Protein AF-A0A1Y3BIA8-F1 (afdb_monomer)

InterPro domains:
  IPR040661 Leucine zipper with capping helix domain [PF18517] (32-83)

Structure (mmCIF, N/CA/C/O backbone):
data_AF-A0A1Y3BIA8-F1
#
_entry.id   AF-A0A1Y3BIA8-F1
#
loop_
_atom_site.group_PDB
_atom_site.id
_atom_site.type_symbol
_atom_site.label_atom_id
_atom_site.label_alt_id
_atom_site.label_comp_id
_atom_site.label_asym_id
_atom_site.label_entity_id
_atom_site.label_seq_id
_atom_site.pdbx_PDB_ins_code
_atom_site.Cartn_x
_atom_site.Cartn_y
_atom_site.Cartn_z
_atom_site.occupancy
_atom_site.B_iso_or_equiv
_atom_site.auth_seq_id
_atom_site.auth_comp_id
_atom_site.auth_asym_id
_atom_site.auth_atom_id
_atom_site.pdbx_PDB_model_num
ATOM 1 N N . MET A 1 1 ? -41.561 -5.218 43.939 1.00 67.31 1 MET A N 1
ATOM 2 C CA . MET A 1 1 ? -41.796 -4.509 42.665 1.00 67.31 1 MET A CA 1
ATOM 3 C C . MET A 1 1 ? -40.564 -3.700 42.280 1.00 67.31 1 MET A C 1
ATOM 5 O O . MET A 1 1 ? -39.932 -4.048 41.299 1.00 67.31 1 MET A O 1
ATOM 9 N N . GLU A 1 2 ? -40.120 -2.767 43.121 1.00 83.06 2 GLU A N 1
ATOM 10 C CA . GLU A 1 2 ? -38.947 -1.901 42.881 1.00 83.06 2 GLU A CA 1
ATOM 11 C C . GLU A 1 2 ? -37.636 -2.644 42.536 1.00 83.06 2 GLU A C 1
ATOM 13 O O . GLU A 1 2 ? -36.917 -2.270 41.616 1.00 83.06 2 GLU A O 1
ATOM 18 N N . ILE A 1 3 ? -37.345 -3.766 43.207 1.00 83.50 3 ILE A N 1
ATOM 19 C CA . ILE A 1 3 ? -36.146 -4.578 42.923 1.00 83.50 3 ILE A CA 1
ATOM 20 C C . ILE A 1 3 ? -36.200 -5.214 41.520 1.00 83.50 3 ILE A C 1
ATOM 22 O O . ILE A 1 3 ? -35.171 -5.316 40.860 1.00 83.50 3 ILE A O 1
ATOM 26 N N . GLN A 1 4 ? -37.385 -5.618 41.047 1.00 85.94 4 GLN A N 1
ATOM 27 C CA . GLN A 1 4 ? -37.553 -6.206 39.710 1.00 85.94 4 GLN A CA 1
ATOM 28 C C . GLN A 1 4 ? -37.432 -5.143 38.611 1.00 85.94 4 GLN A C 1
ATOM 30 O O . GLN A 1 4 ? -36.819 -5.406 37.581 1.00 85.94 4 GLN A O 1
ATOM 35 N N . GLU A 1 5 ? -37.954 -3.936 38.845 1.00 89.81 5 GLU A N 1
ATOM 36 C CA . GLU A 1 5 ? -37.787 -2.804 37.924 1.00 89.81 5 GLU A CA 1
ATOM 37 C C . GLU A 1 5 ? -36.325 -2.362 37.821 1.00 89.81 5 GLU A C 1
ATOM 39 O O . GLU A 1 5 ? -35.830 -2.110 36.723 1.00 89.81 5 GLU A O 1
ATOM 44 N N . ASN A 1 6 ? -35.608 -2.324 38.947 1.00 89.00 6 ASN A N 1
ATOM 45 C CA . ASN A 1 6 ? -34.179 -2.015 38.957 1.00 89.00 6 ASN A CA 1
ATOM 46 C C . ASN A 1 6 ? -33.357 -3.084 38.227 1.00 89.00 6 ASN A C 1
ATOM 48 O O . ASN A 1 6 ? -32.438 -2.740 37.488 1.00 89.00 6 ASN A O 1
ATOM 52 N N . LEU A 1 7 ? -33.714 -4.365 38.375 1.00 90.81 7 LEU A N 1
ATOM 53 C CA . LEU A 1 7 ? -33.106 -5.465 37.619 1.00 90.81 7 LEU A CA 1
ATOM 54 C C . LEU A 1 7 ? -33.314 -5.302 36.109 1.00 90.81 7 LEU A C 1
ATOM 56 O O . LEU A 1 7 ? -32.344 -5.368 35.359 1.00 90.81 7 LEU A O 1
ATOM 60 N N . MET A 1 8 ? -34.545 -5.014 35.674 1.00 91.88 8 MET A N 1
ATOM 61 C CA . MET A 1 8 ? -34.848 -4.774 34.259 1.00 91.88 8 MET A CA 1
ATOM 62 C C . MET A 1 8 ? -34.090 -3.569 33.691 1.00 91.88 8 MET A C 1
ATOM 64 O O . MET A 1 8 ? -33.572 -3.649 32.578 1.00 91.88 8 MET A O 1
ATOM 68 N N . LYS A 1 9 ? -33.989 -2.468 34.447 1.00 92.94 9 LYS A N 1
ATOM 69 C CA . LYS A 1 9 ? -33.199 -1.298 34.035 1.00 92.94 9 LYS A CA 1
ATOM 70 C C . LYS A 1 9 ? -31.722 -1.637 33.872 1.00 92.94 9 LYS A C 1
ATOM 72 O O . LYS A 1 9 ? -31.153 -1.319 32.833 1.00 92.94 9 LYS A O 1
ATOM 77 N N . LEU A 1 10 ? -31.121 -2.311 34.855 1.00 92.31 10 LEU A N 1
ATOM 78 C CA . LEU A 1 10 ? -29.712 -2.707 34.783 1.00 92.31 10 LEU A CA 1
ATOM 79 C C . LEU A 1 10 ? -29.445 -3.672 33.621 1.00 92.31 10 LEU A C 1
ATOM 81 O O . LEU A 1 10 ? -28.403 -3.577 32.976 1.00 92.31 10 LEU A O 1
ATOM 85 N N . GLU A 1 11 ? -30.364 -4.597 33.337 1.00 93.06 11 GLU A N 1
ATOM 86 C CA . GLU A 1 11 ? -30.237 -5.493 32.185 1.00 93.06 11 GLU A CA 1
ATOM 87 C C . GLU A 1 11 ? -30.309 -4.734 30.859 1.00 93.06 11 GLU A C 1
ATOM 89 O O . GLU A 1 11 ? -29.467 -4.966 29.991 1.00 93.06 11 GLU A O 1
ATOM 94 N N . GLN A 1 12 ? -31.248 -3.793 30.715 1.00 93.38 12 GLN A N 1
ATOM 95 C CA . GLN A 1 12 ? -31.335 -2.941 29.526 1.00 93.38 12 GLN A CA 1
ATOM 96 C C . GLN A 1 12 ? -30.076 -2.093 29.337 1.00 93.38 12 GLN A C 1
ATOM 98 O O . GLN A 1 12 ? -29.535 -2.038 28.234 1.00 93.38 12 GLN A O 1
ATOM 103 N N . GLU A 1 13 ? -29.581 -1.478 30.406 1.00 92.75 13 GLU A N 1
ATOM 104 C CA . GLU A 1 13 ? -28.396 -0.621 30.380 1.00 92.75 13 GLU A CA 1
ATOM 105 C C . GLU A 1 13 ? -27.133 -1.431 30.044 1.00 92.75 13 GLU A C 1
ATOM 107 O O . GLU A 1 13 ? -26.351 -1.050 29.172 1.00 92.75 13 GLU A O 1
ATOM 112 N N . LYS A 1 14 ? -26.987 -2.631 30.621 1.00 92.25 14 LYS A N 1
ATOM 113 C CA . LYS A 1 14 ? -25.933 -3.586 30.246 1.00 92.25 14 LYS A CA 1
ATOM 114 C C . LYS A 1 14 ? -26.000 -3.944 28.761 1.00 92.25 14 LYS A C 1
ATOM 116 O O . LYS A 1 14 ? -24.962 -4.044 28.107 1.00 92.25 14 LYS A O 1
ATOM 121 N N . GLN A 1 15 ? -27.198 -4.169 28.229 1.00 92.88 15 GLN A N 1
ATOM 122 C CA . GLN A 1 15 ? -27.388 -4.557 26.834 1.00 92.88 15 GLN A CA 1
ATOM 123 C C . GLN A 1 15 ? -27.076 -3.397 25.875 1.00 92.88 15 GLN A C 1
ATOM 125 O O . GLN A 1 15 ? -26.448 -3.611 24.839 1.00 92.88 15 GLN A O 1
ATOM 130 N N . GLN A 1 16 ? -27.433 -2.165 26.248 1.00 91.62 16 GLN A N 1
ATOM 131 C CA . GLN A 1 16 ? -27.068 -0.948 25.519 1.00 91.62 16 GLN A CA 1
ATOM 132 C C . GLN A 1 16 ? -25.551 -0.735 25.495 1.00 91.62 16 GLN A C 1
ATOM 134 O O . GLN A 1 16 ? -24.974 -0.626 24.413 1.00 91.62 16 GLN A O 1
ATOM 139 N N . LEU A 1 17 ? -24.893 -0.784 26.657 1.00 88.44 17 LEU A N 1
ATOM 140 C CA . LEU A 1 17 ? -23.437 -0.644 26.769 1.00 88.44 17 LEU A CA 1
ATOM 141 C C . LEU A 1 17 ? -22.688 -1.738 25.999 1.00 88.44 17 LEU A C 1
ATOM 143 O O . LEU A 1 17 ? -21.657 -1.477 25.383 1.00 88.44 17 LEU A O 1
ATOM 147 N N . HIS A 1 18 ? -23.211 -2.967 25.986 1.00 88.19 18 HIS A N 1
ATOM 148 C CA . HIS A 1 18 ? -22.631 -4.054 25.201 1.00 88.19 18 HIS A CA 1
ATOM 149 C C . HIS A 1 18 ? -22.710 -3.789 23.691 1.00 88.19 18 HIS A C 1
ATOM 151 O O . HIS A 1 18 ? -21.734 -4.011 22.974 1.00 88.19 18 HIS A O 1
ATOM 157 N N . ASN A 1 19 ? -23.843 -3.273 23.208 1.00 85.62 19 ASN A N 1
ATOM 158 C CA . ASN A 1 19 ? -24.010 -2.911 21.801 1.00 85.62 19 ASN A CA 1
ATOM 159 C C . ASN A 1 19 ? -23.093 -1.747 21.395 1.00 85.62 19 ASN A C 1
ATOM 161 O O . ASN A 1 19 ? -22.525 -1.767 20.302 1.00 85.62 19 ASN A 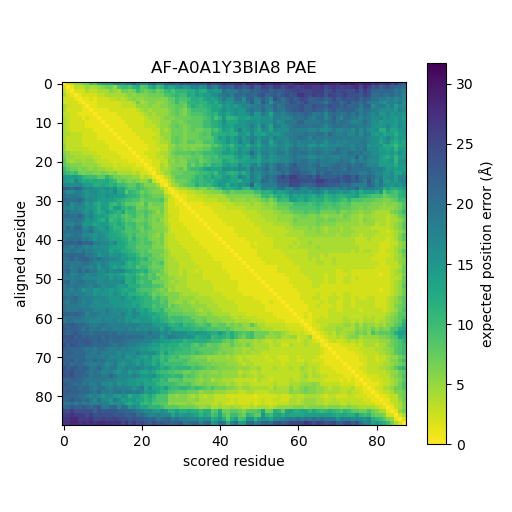O 1
ATOM 165 N N . GLU A 1 20 ? -22.901 -0.762 22.275 1.00 83.44 20 GLU A N 1
ATOM 166 C CA . GLU A 1 20 ? -21.936 0.320 22.057 1.00 83.44 20 GLU A CA 1
ATOM 167 C C . GLU A 1 20 ? -20.500 -0.210 22.010 1.00 83.44 20 GLU A C 1
ATOM 169 O O . GLU A 1 20 ? -19.768 0.099 21.072 1.00 83.44 20 GLU A O 1
ATOM 174 N N . LEU A 1 21 ? -20.110 -1.090 22.935 1.00 81.38 21 LEU A N 1
ATOM 175 C CA . LEU A 1 21 ? -18.798 -1.745 22.914 1.00 81.38 21 LEU A CA 1
ATOM 176 C C . LEU A 1 21 ? -18.534 -2.495 21.604 1.00 81.38 21 LEU A C 1
ATOM 178 O O . LEU A 1 21 ? -17.448 -2.385 21.040 1.00 81.38 21 LEU A O 1
ATOM 182 N N . ILE A 1 22 ? -19.526 -3.228 21.087 1.00 81.12 22 ILE A N 1
ATOM 183 C CA . ILE A 1 22 ? -19.414 -3.909 19.789 1.00 81.12 22 ILE A CA 1
ATOM 184 C C . ILE A 1 22 ? -19.219 -2.892 18.661 1.00 81.12 22 ILE A C 1
ATOM 186 O O . ILE A 1 22 ? -18.373 -3.103 17.792 1.00 81.12 22 ILE A O 1
ATOM 190 N N . ARG A 1 23 ? -19.959 -1.778 18.680 1.00 77.06 23 ARG A N 1
ATOM 191 C CA . ARG A 1 23 ? -19.829 -0.704 17.685 1.00 77.06 23 ARG A CA 1
ATOM 192 C C . ARG A 1 23 ? -18.431 -0.084 17.694 1.00 77.06 23 ARG A C 1
ATOM 194 O O . ARG A 1 23 ? -17.902 0.226 16.629 1.00 77.06 23 ARG A O 1
ATOM 201 N N . TYR A 1 24 ? -17.829 0.064 18.873 1.00 71.94 24 TYR A N 1
ATOM 202 C CA . TYR A 1 24 ? -16.494 0.640 19.029 1.00 71.94 24 TYR A CA 1
ATOM 203 C C . TYR A 1 24 ? -15.347 -0.366 18.892 1.00 71.94 24 TYR A C 1
ATOM 205 O O . TYR A 1 24 ? -14.194 0.042 18.823 1.00 71.94 24 TYR A O 1
ATOM 213 N N . LYS A 1 25 ? -15.635 -1.665 18.766 1.00 69.75 2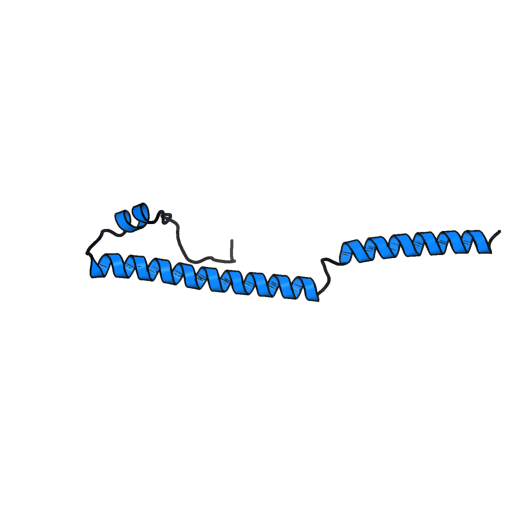5 LYS A N 1
ATOM 214 C CA . LYS A 1 25 ? -14.620 -2.722 18.642 1.00 69.75 25 LYS A CA 1
ATOM 215 C C . LYS A 1 25 ? -13.675 -2.536 17.443 1.00 69.75 25 LYS A C 1
ATOM 217 O O . LYS A 1 25 ? -12.512 -2.919 17.509 1.00 69.75 25 LYS A O 1
ATOM 222 N N . ASN A 1 26 ? -14.146 -1.920 16.358 1.00 59.69 26 ASN A N 1
ATOM 223 C CA . ASN A 1 26 ? -13.311 -1.611 15.187 1.00 59.69 26 ASN A CA 1
ATOM 224 C C . ASN A 1 26 ? -12.399 -0.387 15.392 1.00 59.69 26 ASN A C 1
ATOM 226 O O . ASN A 1 26 ? -11.491 -0.174 14.600 1.00 59.69 26 ASN A O 1
ATOM 230 N N . TYR A 1 27 ? -12.630 0.392 16.450 1.00 64.75 27 TYR A N 1
ATOM 231 C CA . TYR A 1 27 ? -11.800 1.524 16.869 1.00 64.75 27 TYR A CA 1
ATOM 232 C C . TYR A 1 27 ? -10.876 1.150 18.033 1.00 64.75 27 TYR A C 1
ATOM 234 O O . TYR A 1 27 ? -10.339 2.030 18.704 1.00 64.75 27 TYR A O 1
ATOM 242 N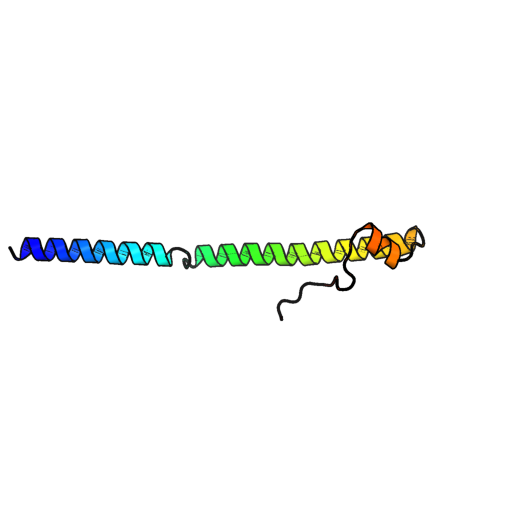 N . ASP A 1 28 ? -10.711 -0.148 18.300 1.00 76.44 28 ASP A N 1
ATOM 243 C CA . ASP A 1 28 ? -9.675 -0.627 19.205 1.00 76.44 28 ASP A CA 1
ATOM 244 C C . ASP A 1 28 ? -8.311 -0.151 18.669 1.00 76.44 28 ASP A C 1
ATOM 246 O O . ASP A 1 28 ? -8.000 -0.436 17.504 1.00 76.44 28 ASP A O 1
ATOM 250 N N . PRO A 1 29 ? -7.505 0.572 19.470 1.00 76.56 29 PRO A N 1
ATOM 251 C CA . PRO A 1 29 ? -6.182 1.040 19.068 1.00 76.56 29 PRO A CA 1
ATOM 252 C C . PRO A 1 29 ? -5.320 -0.049 18.423 1.00 76.56 29 PRO A C 1
ATOM 254 O O . PRO A 1 29 ? -4.588 0.234 17.481 1.00 76.56 29 PRO A O 1
ATOM 257 N N . THR A 1 30 ? -5.457 -1.306 18.861 1.00 81.25 30 THR A N 1
ATOM 258 C CA . THR A 1 30 ? -4.721 -2.432 18.273 1.00 81.25 30 THR A CA 1
ATOM 259 C C . THR A 1 30 ? -5.158 -2.747 16.839 1.00 81.25 30 THR A C 1
ATOM 261 O O . THR A 1 30 ? -4.317 -3.061 16.001 1.00 81.25 30 THR A O 1
ATOM 264 N N . ASN A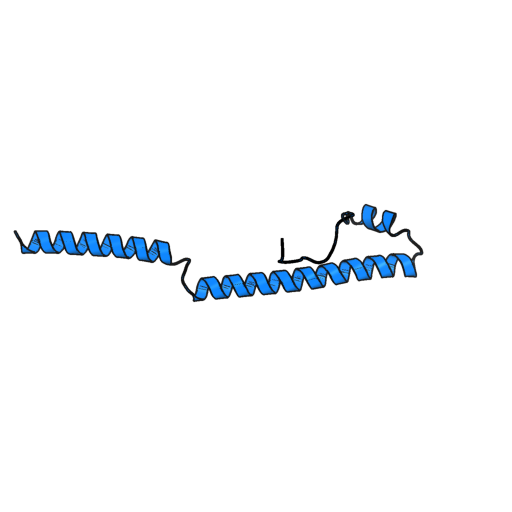 1 31 ? -6.452 -2.646 16.523 1.00 78.81 31 ASN A N 1
ATOM 265 C CA . ASN A 1 31 ? -6.951 -2.880 15.163 1.00 78.81 31 ASN A CA 1
ATOM 266 C C . ASN A 1 31 ? -6.540 -1.744 14.216 1.00 78.81 31 ASN A C 1
ATOM 268 O O . ASN A 1 31 ? -6.217 -1.995 13.056 1.00 78.81 31 ASN A O 1
ATOM 272 N N . VAL A 1 32 ? -6.518 -0.506 14.717 1.00 84.00 32 VAL A N 1
ATOM 273 C CA . VAL A 1 32 ? -6.058 0.663 13.953 1.00 84.00 32 VAL A CA 1
ATOM 274 C C . VAL A 1 32 ? -4.562 0.556 13.655 1.00 84.00 32 VAL A C 1
ATOM 276 O O . VAL A 1 32 ? -4.170 0.694 12.502 1.00 84.00 32 VAL A O 1
ATOM 279 N N . GLU A 1 33 ? -3.740 0.211 14.648 1.00 87.50 33 GLU A N 1
ATOM 280 C CA . GLU A 1 33 ? -2.294 0.022 14.467 1.00 87.50 33 GLU A CA 1
ATOM 281 C C . GLU A 1 33 ? -1.978 -1.109 13.470 1.00 87.50 33 GLU A C 1
ATOM 283 O O . GLU A 1 33 ? -1.072 -0.994 12.641 1.00 87.50 33 GLU A O 1
ATOM 288 N N . GLN A 1 34 ? -2.745 -2.205 13.505 1.00 88.19 34 GLN A N 1
ATOM 289 C CA . GLN A 1 34 ? -2.615 -3.282 12.521 1.00 88.19 34 GLN A CA 1
ATOM 290 C C . GLN A 1 34 ? -2.923 -2.795 11.104 1.00 88.19 34 GLN A C 1
ATOM 292 O O . GLN A 1 34 ? -2.139 -3.059 10.191 1.00 88.19 34 GLN A O 1
ATOM 297 N N . LEU A 1 35 ? -4.019 -2.053 10.931 1.00 88.69 35 LEU A N 1
ATOM 298 C CA . LEU A 1 35 ? -4.397 -1.487 9.640 1.00 88.69 35 LEU A CA 1
ATOM 299 C C . LEU A 1 35 ? -3.335 -0.502 9.127 1.00 88.69 35 LEU A C 1
ATOM 301 O O . LEU A 1 35 ? -2.954 -0.565 7.963 1.00 88.69 35 LEU A O 1
ATOM 305 N N . GLU A 1 36 ? -2.803 0.363 9.991 1.00 89.19 36 GLU A N 1
ATOM 306 C CA . GLU A 1 36 ? -1.714 1.285 9.648 1.00 89.19 36 GLU A CA 1
ATOM 307 C C . GLU A 1 36 ? -0.452 0.537 9.199 1.00 89.19 36 GLU A C 1
ATOM 309 O O . GLU A 1 36 ? 0.170 0.900 8.198 1.00 89.19 36 GLU A O 1
ATOM 314 N N . ASN A 1 37 ? -0.096 -0.552 9.883 1.00 92.69 37 ASN A N 1
ATOM 315 C CA . ASN A 1 37 ? 1.043 -1.391 9.516 1.00 92.69 37 ASN A CA 1
ATOM 316 C C . ASN A 1 37 ? 0.838 -2.070 8.150 1.00 92.69 37 ASN A C 1
ATOM 318 O O . ASN A 1 37 ? 1.752 -2.108 7.322 1.00 92.69 37 ASN A O 1
ATOM 322 N N . GLU A 1 38 ? -0.359 -2.595 7.891 1.00 93.50 38 GLU A N 1
ATOM 323 C CA . GLU A 1 38 ? -0.713 -3.177 6.594 1.00 93.50 38 GLU A CA 1
ATOM 324 C C . GLU A 1 38 ? -0.669 -2.138 5.471 1.00 93.50 38 GLU A C 1
ATOM 326 O O . GLU A 1 38 ? -0.062 -2.397 4.427 1.00 93.50 38 GLU A O 1
ATOM 331 N N . CYS A 1 39 ? -1.210 -0.942 5.705 1.00 91.56 39 CYS A N 1
ATOM 332 C CA . CYS A 1 39 ? -1.114 0.185 4.781 1.00 91.56 39 CYS A CA 1
ATOM 333 C C . CYS A 1 39 ? 0.345 0.559 4.503 1.00 91.56 39 CYS A C 1
ATOM 335 O O . CYS A 1 39 ? 0.728 0.716 3.345 1.00 91.56 39 CYS A O 1
ATOM 337 N N . GLN A 1 40 ? 1.193 0.630 5.532 1.00 92.12 40 GLN A N 1
ATOM 338 C CA . GLN A 1 40 ? 2.611 0.939 5.358 1.00 92.12 40 GLN A CA 1
ATOM 339 C C . GLN A 1 40 ? 3.331 -0.124 4.518 1.00 92.12 40 GLN A C 1
ATOM 341 O O . GLN A 1 40 ? 4.100 0.209 3.616 1.00 92.12 40 GLN A O 1
ATOM 346 N N . LYS A 1 41 ? 3.053 -1.412 4.759 1.00 94.12 41 LYS A N 1
ATOM 347 C CA . LYS A 1 41 ? 3.590 -2.509 3.937 1.00 94.12 41 LYS A CA 1
ATOM 348 C C . LYS A 1 41 ? 3.127 -2.406 2.488 1.00 94.12 41 LYS A C 1
ATOM 350 O O . LYS A 1 41 ? 3.932 -2.632 1.585 1.00 94.12 41 LYS A O 1
ATOM 355 N N . ALA A 1 42 ? 1.857 -2.075 2.265 1.00 93.62 42 ALA A N 1
ATOM 356 C CA . ALA A 1 42 ? 1.310 -1.882 0.929 1.00 93.62 42 ALA A CA 1
ATOM 357 C C . ALA A 1 42 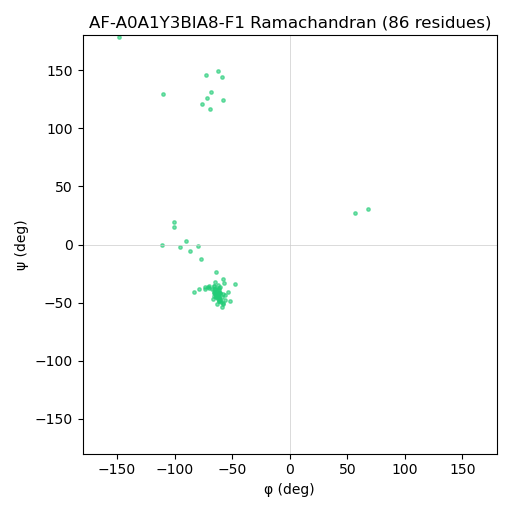? 1.986 -0.702 0.215 1.00 93.62 42 ALA A C 1
ATOM 359 O O . ALA A 1 42 ? 2.407 -0.863 -0.927 1.00 93.62 42 ALA A O 1
ATOM 360 N N . ARG A 1 43 ? 2.189 0.432 0.897 1.00 91.75 43 ARG A N 1
ATOM 361 C CA . ARG A 1 43 ? 2.903 1.606 0.363 1.00 91.75 43 ARG A CA 1
ATOM 362 C C . ARG A 1 43 ? 4.328 1.267 -0.063 1.00 91.75 43 ARG A C 1
ATOM 364 O O . ARG A 1 43 ? 4.686 1.469 -1.218 1.00 91.75 43 ARG A O 1
ATOM 371 N N . THR A 1 44 ? 5.104 0.632 0.812 1.00 92.81 44 THR A N 1
ATOM 372 C CA . THR A 1 44 ? 6.465 0.189 0.466 1.00 92.81 44 THR A CA 1
ATOM 373 C C . THR A 1 44 ? 6.465 -0.835 -0.674 1.00 92.81 44 THR A C 1
ATOM 375 O O . THR A 1 44 ? 7.370 -0.858 -1.509 1.00 92.81 44 THR A O 1
ATOM 378 N N . ALA A 1 45 ? 5.449 -1.701 -0.746 1.00 94.25 45 ALA A N 1
ATOM 379 C CA . ALA A 1 45 ? 5.312 -2.624 -1.864 1.00 94.25 45 ALA A CA 1
ATOM 380 C C . ALA A 1 45 ? 5.038 -1.886 -3.182 1.00 94.25 45 ALA A C 1
ATOM 382 O O . ALA A 1 45 ? 5.625 -2.273 -4.192 1.00 94.25 45 ALA A O 1
ATOM 383 N N . ILE A 1 46 ? 4.197 -0.846 -3.173 1.00 94.31 46 ILE A N 1
ATOM 384 C CA . ILE A 1 46 ? 3.923 0.003 -4.340 1.00 94.31 46 ILE A CA 1
ATOM 385 C C . ILE A 1 46 ? 5.221 0.641 -4.831 1.00 94.31 46 ILE A C 1
ATOM 387 O O . ILE A 1 46 ? 5.581 0.411 -5.979 1.00 94.31 46 ILE A O 1
ATOM 391 N N . GLU A 1 47 ? 5.970 1.331 -3.965 1.00 92.44 47 GLU A N 1
ATOM 392 C CA . GLU A 1 47 ? 7.256 1.961 -4.317 1.00 92.44 47 GLU A CA 1
ATOM 393 C C . GLU A 1 47 ? 8.213 0.965 -4.986 1.00 92.44 47 GLU A C 1
ATOM 395 O O . GLU A 1 47 ? 8.726 1.207 -6.078 1.00 92.44 47 GLU A O 1
ATOM 400 N N . ARG A 1 48 ? 8.375 -0.217 -4.380 1.00 96.06 48 ARG A N 1
ATOM 401 C CA . ARG A 1 48 ? 9.244 -1.273 -4.910 1.00 96.06 48 ARG A CA 1
ATOM 402 C C . ARG A 1 48 ? 8.781 -1.786 -6.274 1.00 96.06 48 ARG A C 1
ATOM 404 O O . ARG A 1 48 ? 9.605 -2.081 -7.139 1.00 96.06 48 ARG A O 1
ATOM 411 N N . TRP A 1 49 ? 7.478 -1.975 -6.466 1.00 95.56 49 TRP A N 1
ATOM 412 C CA . TRP A 1 49 ? 6.955 -2.424 -7.756 1.00 95.56 49 TRP A CA 1
ATOM 413 C C . TRP A 1 49 ? 7.076 -1.333 -8.821 1.00 95.56 49 TRP A C 1
ATOM 415 O O . TRP A 1 49 ? 7.424 -1.657 -9.956 1.00 95.56 49 TRP A O 1
ATOM 425 N N . THR A 1 50 ? 6.895 -0.065 -8.457 1.00 95.38 50 THR A N 1
ATOM 426 C CA . THR A 1 50 ? 7.123 1.086 -9.338 1.00 95.38 50 THR A CA 1
ATOM 427 C C . THR A 1 50 ? 8.586 1.165 -9.782 1.00 95.38 50 THR A C 1
ATOM 429 O O . THR A 1 50 ? 8.852 1.235 -10.985 1.00 95.38 50 THR A O 1
ATOM 432 N N . ASP A 1 51 ? 9.541 1.009 -8.859 1.00 95.81 51 ASP A N 1
ATOM 433 C CA . ASP A 1 51 ? 10.971 0.908 -9.183 1.00 95.81 51 ASP A CA 1
ATOM 434 C C . ASP A 1 51 ? 11.254 -0.226 -10.170 1.00 95.81 51 ASP A C 1
ATOM 436 O O . ASP A 1 51 ? 11.947 -0.035 -11.173 1.00 95.81 51 ASP A O 1
ATOM 440 N N . ASN A 1 52 ? 10.705 -1.415 -9.910 1.00 95.38 52 ASN A N 1
ATOM 441 C CA . ASN A 1 52 ? 10.898 -2.577 -10.773 1.00 95.38 52 ASN A CA 1
ATOM 442 C C . ASN A 1 52 ? 10.375 -2.316 -12.192 1.00 95.38 52 ASN A C 1
ATOM 444 O O . ASN A 1 52 ? 11.038 -2.673 -13.167 1.00 95.38 52 ASN A O 1
ATOM 448 N N . VAL A 1 53 ? 9.215 -1.666 -12.323 1.00 93.69 53 VAL A N 1
ATOM 449 C CA . VAL A 1 53 ? 8.657 -1.278 -13.625 1.00 93.69 53 VAL A CA 1
ATOM 450 C C . VAL A 1 53 ? 9.598 -0.310 -14.345 1.00 93.69 53 VAL A C 1
ATOM 452 O O . VAL A 1 53 ? 9.948 -0.552 -15.502 1.00 93.69 53 VAL A O 1
ATOM 455 N N . PHE A 1 54 ? 10.084 0.742 -13.680 1.00 93.56 54 PHE A N 1
ATOM 456 C CA . PHE A 1 54 ? 11.017 1.695 -14.295 1.00 93.56 54 PHE A CA 1
ATOM 457 C C . PHE A 1 54 ? 12.361 1.065 -14.679 1.00 93.56 54 PHE A C 1
ATOM 459 O O . PHE A 1 54 ? 12.907 1.365 -15.750 1.00 93.56 54 PHE A O 1
ATOM 466 N N . GLN A 1 55 ? 12.880 0.154 -13.856 1.00 93.75 55 GLN A N 1
ATOM 467 C CA . GLN A 1 55 ? 14.097 -0.595 -14.156 1.00 93.75 55 GLN A CA 1
ATOM 468 C C . GLN A 1 55 ? 13.914 -1.489 -15.384 1.00 93.75 55 GLN A C 1
ATOM 470 O O . GLN A 1 55 ? 14.761 -1.471 -16.277 1.00 93.75 55 GLN A O 1
ATOM 475 N N . LEU A 1 56 ? 12.797 -2.217 -15.480 1.00 90.81 56 LEU A N 1
ATOM 476 C CA . LEU A 1 56 ? 12.490 -3.062 -16.637 1.00 90.81 56 LEU A CA 1
ATOM 477 C C . LEU A 1 56 ? 12.312 -2.244 -17.916 1.00 90.81 56 LEU A C 1
ATOM 479 O O . LEU A 1 56 ? 12.844 -2.632 -18.959 1.00 90.81 56 LEU A O 1
ATOM 483 N N . ARG A 1 57 ? 11.633 -1.093 -17.843 1.00 90.81 57 ARG A N 1
ATOM 484 C CA . ARG A 1 57 ? 11.502 -0.149 -18.968 1.00 90.81 57 ARG A CA 1
ATOM 485 C C . ARG A 1 57 ? 12.874 0.317 -19.453 1.00 90.81 57 ARG A C 1
ATOM 487 O O . ARG A 1 57 ? 13.198 0.199 -20.636 1.00 90.81 57 ARG A O 1
ATOM 494 N N . THR A 1 58 ? 13.715 0.771 -18.525 1.00 91.38 58 THR A N 1
ATOM 495 C CA . THR A 1 58 ? 15.065 1.272 -18.821 1.00 91.38 58 THR A CA 1
ATOM 496 C C . THR A 1 58 ? 15.968 0.174 -19.380 1.00 91.38 58 THR A C 1
ATOM 498 O O . THR A 1 58 ? 16.666 0.382 -20.373 1.00 91.38 58 THR A O 1
ATOM 501 N N . TRP A 1 59 ? 15.936 -1.020 -18.788 1.00 92.00 59 TRP A N 1
ATOM 502 C CA . TRP A 1 59 ? 16.701 -2.167 -19.263 1.00 92.00 59 TRP A CA 1
ATOM 503 C C . TRP A 1 59 ? 16.256 -2.610 -20.657 1.00 92.00 59 TRP A C 1
ATOM 505 O O . TRP A 1 59 ? 17.107 -2.832 -21.515 1.00 92.00 59 TRP A O 1
ATOM 515 N N . SER A 1 60 ? 14.948 -2.664 -20.919 1.00 89.25 60 SER A N 1
ATOM 516 C CA . SER A 1 60 ? 14.404 -3.050 -22.227 1.00 89.25 60 SER A CA 1
ATOM 517 C C . SER A 1 60 ? 14.836 -2.078 -23.324 1.00 89.25 60 SER A C 1
ATOM 519 O O . SER A 1 60 ? 15.323 -2.506 -24.372 1.00 89.25 60 SER A O 1
ATOM 521 N N . LYS A 1 61 ? 14.767 -0.769 -23.047 1.00 89.56 61 LYS A N 1
ATOM 522 C CA . LYS A 1 61 ? 15.279 0.275 -23.943 1.00 89.56 61 LYS A CA 1
ATOM 523 C C . LYS A 1 61 ? 16.777 0.113 -24.204 1.00 89.56 61 LYS A C 1
ATOM 525 O O . LYS A 1 61 ? 17.207 0.112 -25.351 1.00 89.56 61 LYS A O 1
ATOM 530 N N . ASN A 1 62 ? 17.582 -0.051 -23.157 1.00 91.62 62 ASN A N 1
ATOM 531 C CA . ASN A 1 62 ? 19.041 -0.074 -23.289 1.00 91.62 62 ASN A CA 1
ATOM 532 C C . ASN A 1 62 ? 19.565 -1.372 -23.921 1.00 91.62 62 ASN A C 1
ATOM 534 O O . ASN A 1 62 ? 20.538 -1.348 -24.672 1.00 91.62 62 ASN A O 1
ATOM 538 N N . ARG A 1 63 ? 18.944 -2.514 -23.610 1.00 92.00 63 ARG A N 1
ATOM 539 C CA . ARG A 1 63 ? 19.398 -3.833 -24.066 1.00 92.00 63 ARG A CA 1
ATOM 540 C C . ARG A 1 63 ? 18.907 -4.167 -25.468 1.00 92.00 63 ARG A C 1
ATOM 542 O O . ARG A 1 63 ? 19.672 -4.745 -26.237 1.00 92.00 63 ARG A O 1
ATOM 549 N N . PHE A 1 64 ? 17.658 -3.830 -25.778 1.00 89.69 64 PHE A N 1
ATOM 550 C CA . PHE A 1 64 ? 17.008 -4.212 -27.032 1.00 89.69 64 PHE A CA 1
ATOM 551 C C . PHE A 1 64 ? 16.750 -3.031 -27.970 1.00 89.69 64 PHE A C 1
ATOM 553 O O . PHE A 1 64 ? 16.243 -3.253 -29.063 1.00 89.69 64 PHE A O 1
ATOM 560 N N . GLN A 1 65 ? 17.110 -1.802 -27.575 1.00 87.62 65 GLN A N 1
ATOM 561 C CA . GLN A 1 65 ? 16.890 -0.580 -28.367 1.00 87.62 65 GLN A CA 1
ATOM 562 C C . GLN A 1 65 ? 15.410 -0.367 -28.725 1.00 87.62 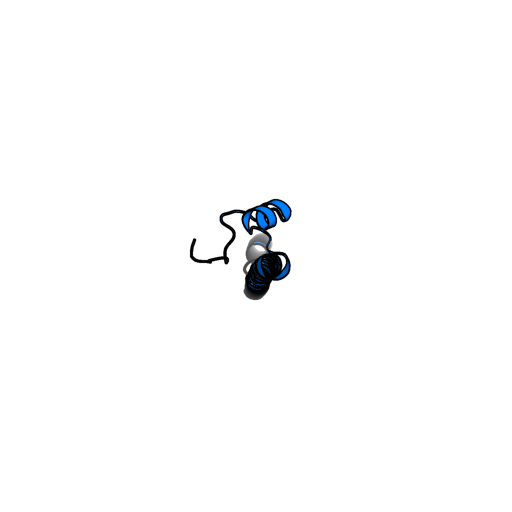65 GLN A C 1
ATOM 564 O O . GLN A 1 65 ? 15.092 0.257 -29.733 1.00 87.62 65 GLN A O 1
ATOM 569 N N . LEU A 1 66 ? 14.509 -0.892 -27.887 1.00 85.50 66 LEU A N 1
ATOM 570 C CA . LEU A 1 66 ? 13.068 -0.743 -28.049 1.00 85.50 66 LEU A CA 1
ATOM 571 C C . LEU A 1 66 ? 12.638 0.684 -27.715 1.00 85.50 66 LEU A C 1
ATOM 573 O O . LEU A 1 66 ? 13.184 1.311 -26.799 1.00 85.50 66 LEU A O 1
ATOM 577 N N . ASP A 1 67 ? 11.618 1.169 -28.420 1.00 88.88 67 ASP A N 1
ATOM 578 C CA . ASP A 1 67 ? 10.929 2.385 -28.014 1.00 88.88 67 ASP A CA 1
ATOM 579 C C . ASP A 1 67 ? 10.156 2.116 -26.715 1.00 88.88 67 ASP A C 1
ATOM 581 O O . ASP A 1 67 ? 9.410 1.141 -26.594 1.00 88.88 67 ASP A O 1
ATOM 585 N N . LEU A 1 68 ? 10.322 3.006 -25.735 1.00 86.75 68 LEU A N 1
ATOM 586 C CA . LEU A 1 68 ? 9.581 2.946 -24.478 1.00 86.75 68 LEU A CA 1
ATOM 587 C C . LEU A 1 68 ? 8.074 2.974 -24.727 1.00 86.75 68 LEU A C 1
ATOM 589 O O . LEU A 1 68 ? 7.347 2.288 -24.022 1.00 86.75 68 LEU A O 1
ATOM 593 N N . SER A 1 69 ? 7.612 3.683 -25.762 1.00 87.38 69 SER A N 1
ATOM 594 C CA . SER A 1 69 ? 6.185 3.743 -26.088 1.00 87.38 69 SER A CA 1
ATOM 595 C C . SER A 1 69 ? 5.608 2.383 -26.516 1.00 87.38 69 SER A C 1
ATOM 597 O O . SER A 1 69 ? 4.444 2.085 -26.241 1.00 87.38 69 SER A O 1
ATOM 599 N N . GLU A 1 70 ? 6.415 1.534 -27.160 1.00 87.62 70 GLU A N 1
ATOM 600 C CA . GLU A 1 70 ? 6.032 0.172 -27.545 1.00 87.62 70 GLU A CA 1
ATOM 601 C C . GLU A 1 70 ? 6.107 -0.787 -26.356 1.00 87.62 70 GLU A C 1
ATOM 603 O O . GLU A 1 70 ? 5.224 -1.629 -26.193 1.00 87.62 70 GLU A O 1
ATOM 608 N N . VAL A 1 71 ? 7.116 -0.621 -25.494 1.00 88.50 71 VAL A N 1
ATOM 609 C CA . VAL A 1 71 ? 7.242 -1.363 -24.230 1.00 88.50 71 VAL A CA 1
ATOM 610 C C . VAL A 1 71 ? 6.039 -1.078 -23.327 1.00 88.50 71 VAL A C 1
ATOM 612 O O . VAL A 1 71 ? 5.397 -2.010 -22.849 1.00 88.50 71 VAL A O 1
ATOM 615 N N . ASP A 1 72 ? 5.676 0.191 -23.155 1.00 90.88 72 ASP A N 1
ATOM 616 C CA . ASP A 1 72 ? 4.553 0.608 -22.314 1.00 90.88 72 ASP A CA 1
ATOM 617 C C . ASP A 1 72 ? 3.232 0.043 -22.827 1.00 90.88 72 ASP A C 1
ATOM 619 O O . ASP A 1 72 ? 2.472 -0.544 -22.061 1.00 90.88 72 ASP A O 1
ATOM 623 N N . LYS A 1 73 ? 2.986 0.122 -24.140 1.00 90.62 73 LYS A N 1
ATOM 624 C CA . LYS A 1 73 ? 1.815 -0.511 -24.763 1.00 90.62 73 LYS A CA 1
ATOM 625 C C . LYS A 1 73 ? 1.821 -2.030 -24.597 1.00 90.62 73 LYS A C 1
ATOM 627 O O . LYS A 1 73 ? 0.772 -2.602 -24.316 1.00 90.62 73 LYS A O 1
ATOM 632 N N . GLY A 1 74 ? 2.976 -2.679 -24.758 1.00 89.06 74 GLY A N 1
ATOM 633 C CA . GLY A 1 74 ? 3.118 -4.132 -24.648 1.00 89.06 74 GLY A CA 1
ATOM 634 C C . GLY A 1 74 ? 2.857 -4.665 -23.238 1.00 89.06 74 GLY A C 1
ATOM 635 O O . GLY A 1 74 ? 2.264 -5.731 -23.090 1.00 89.06 74 GLY A O 1
ATOM 636 N N . PHE A 1 75 ? 3.248 -3.909 -22.209 1.00 88.12 75 PHE A N 1
ATOM 637 C CA . PHE A 1 75 ? 3.016 -4.253 -20.802 1.00 88.12 75 PHE A CA 1
ATOM 638 C C . PHE A 1 75 ? 1.756 -3.605 -20.204 1.00 88.12 75 PHE A C 1
ATOM 640 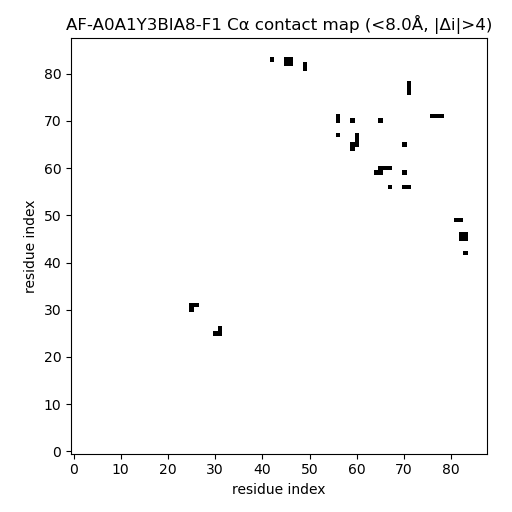O O . PHE A 1 75 ? 1.429 -3.874 -19.050 1.00 88.12 75 PHE A O 1
ATOM 647 N N . GLY A 1 76 ? 1.037 -2.777 -20.967 1.00 91.12 76 GLY A N 1
ATOM 648 C CA . GLY A 1 76 ? -0.160 -2.073 -20.502 1.00 91.12 76 GLY A CA 1
ATOM 649 C C . GLY A 1 76 ? 0.125 -0.995 -19.452 1.00 91.12 76 GLY A C 1
ATOM 650 O O . GLY A 1 76 ? -0.714 -0.752 -18.589 1.00 91.12 76 GLY A O 1
ATOM 651 N N . ILE A 1 77 ? 1.304 -0.370 -19.500 1.00 91.25 77 ILE A N 1
ATOM 652 C CA . ILE A 1 77 ? 1.723 0.677 -18.563 1.00 91.25 77 ILE A CA 1
ATOM 653 C C . ILE A 1 77 ? 1.010 1.987 -18.938 1.00 91.25 77 ILE A C 1
ATOM 655 O O . ILE A 1 77 ? 1.173 2.465 -20.064 1.00 91.25 77 ILE A O 1
ATOM 659 N N . PRO A 1 78 ? 0.219 2.587 -18.028 1.00 91.38 78 PRO A N 1
ATOM 660 C CA . PRO A 1 78 ? -0.439 3.865 -18.283 1.00 91.38 78 PRO A CA 1
ATOM 661 C C . PRO A 1 78 ? 0.558 5.006 -18.524 1.00 91.38 78 PRO A C 1
ATOM 663 O O . PRO A 1 78 ? 1.627 5.055 -17.920 1.00 91.38 78 PRO A O 1
ATOM 666 N N . ASN A 1 79 ? 0.173 5.991 -19.341 1.00 87.12 79 ASN A N 1
ATOM 667 C CA . ASN A 1 79 ? 1.015 7.166 -19.616 1.00 87.12 79 ASN A CA 1
ATOM 66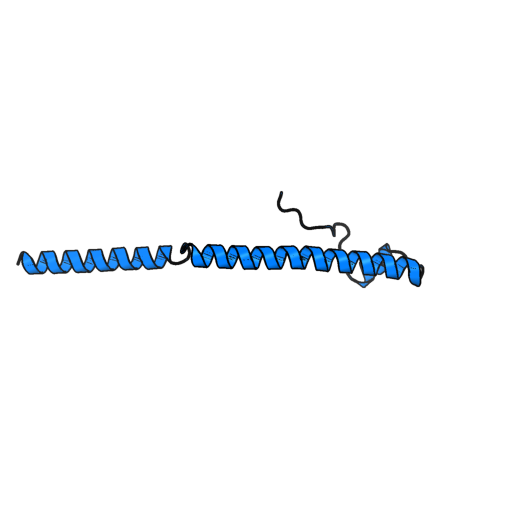8 C C . ASN A 1 79 ? 1.264 8.042 -18.375 1.00 87.12 79 ASN A C 1
ATOM 670 O O . ASN A 1 79 ? 2.228 8.797 -18.344 1.00 87.12 79 ASN A O 1
ATOM 674 N N . ASN A 1 80 ? 0.380 7.963 -17.381 1.00 89.62 80 ASN A N 1
ATOM 675 C CA . ASN A 1 80 ? 0.468 8.664 -16.102 1.00 89.62 80 ASN A CA 1
ATOM 676 C C . ASN A 1 80 ? 0.987 7.759 -14.970 1.00 89.62 80 ASN A C 1
ATOM 678 O O . ASN A 1 80 ? 0.726 8.040 -13.805 1.00 89.62 80 ASN A O 1
ATOM 682 N N . PHE A 1 81 ? 1.644 6.643 -15.298 1.00 91.38 81 PHE A N 1
ATOM 683 C CA . PHE A 1 81 ? 2.234 5.764 -14.295 1.00 91.38 81 PHE A CA 1
ATOM 684 C C . PHE A 1 81 ? 3.431 6.447 -13.628 1.00 91.38 81 PHE A C 1
ATOM 686 O O . PHE A 1 81 ? 4.439 6.713 -14.288 1.00 91.38 81 PHE A O 1
ATOM 693 N N . ASP A 1 82 ? 3.317 6.693 -12.326 1.00 92.06 82 ASP A N 1
ATOM 694 C CA . ASP A 1 82 ? 4.346 7.323 -11.503 1.00 92.06 82 ASP A CA 1
ATOM 695 C C . ASP A 1 82 ? 4.301 6.779 -10.064 1.00 92.06 82 ASP A C 1
ATOM 697 O O . ASP A 1 82 ? 3.474 5.921 -9.733 1.00 92.06 82 ASP A O 1
ATOM 701 N N . TYR A 1 83 ? 5.207 7.251 -9.209 1.00 91.81 83 TYR A N 1
ATOM 702 C CA . TYR A 1 83 ? 5.179 6.964 -7.780 1.00 91.81 83 TYR A CA 1
ATOM 703 C C . TYR A 1 83 ? 3.872 7.442 -7.145 1.00 91.81 83 TYR A C 1
ATOM 705 O O . TYR A 1 83 ? 3.297 8.465 -7.512 1.00 91.81 83 TYR A O 1
ATOM 713 N N . TYR A 1 84 ? 3.411 6.666 -6.169 1.00 87.69 84 TYR A N 1
ATOM 714 C CA . TYR A 1 84 ? 2.244 7.012 -5.376 1.00 87.69 84 TYR A CA 1
ATOM 715 C C . TYR A 1 84 ? 2.585 8.174 -4.431 1.00 87.69 84 TYR A C 1
ATOM 717 O O . TYR A 1 84 ? 3.543 8.076 -3.666 1.00 87.69 84 TYR A O 1
ATOM 725 N N . ASN A 1 85 ? 1.793 9.248 -4.482 1.00 82.75 85 ASN A N 1
ATOM 726 C CA . ASN A 1 85 ? 1.898 10.404 -3.592 1.00 82.75 85 ASN A CA 1
ATOM 727 C C . ASN A 1 85 ? 0.680 10.410 -2.654 1.00 82.75 85 ASN A C 1
ATOM 729 O O . ASN A 1 85 ? -0.445 10.310 -3.128 1.00 82.75 85 ASN A O 1
ATOM 733 N N . ASP A 1 86 ? 0.899 10.532 -1.342 1.00 67.81 86 ASP A N 1
ATOM 734 C CA . ASP A 1 86 ? -0.169 10.569 -0.320 1.00 67.81 86 ASP A CA 1
ATOM 735 C C . ASP A 1 86 ? -0.860 11.949 -0.195 1.00 67.81 86 ASP A C 1
ATOM 737 O O . ASP A 1 86 ? -1.752 12.109 0.636 1.00 67.81 86 ASP A O 1
ATOM 741 N N . ASP A 1 87 ? -0.434 12.948 -0.978 1.00 61.97 87 ASP A N 1
ATOM 742 C CA . ASP A 1 87 ? -0.864 14.352 -0.856 1.00 61.97 87 ASP A CA 1
ATOM 743 C C . ASP A 1 87 ? -2.109 14.725 -1.705 1.00 61.97 87 ASP A C 1
ATOM 745 O O . ASP A 1 87 ? -2.522 15.888 -1.697 1.00 61.97 87 ASP A O 1
ATOM 749 N N . GLU A 1 88 ? -2.720 13.768 -2.418 1.00 45.81 88 GLU A N 1
ATOM 750 C CA . GLU A 1 88 ? -4.015 13.912 -3.127 1.00 45.81 88 GLU A CA 1
ATOM 751 C C . GLU A 1 88 ? -5.116 13.053 -2.488 1.00 45.81 88 GLU A C 1
ATOM 753 O O . GLU A 1 88 ? -6.251 13.571 -2.350 1.00 45.81 88 GLU A O 1
#

Secondary structure (DSSP, 8-state):
-HHHHHHHHHHHHHHHHHHHHHHHGGG-HHHHHHHHHHHHHHHH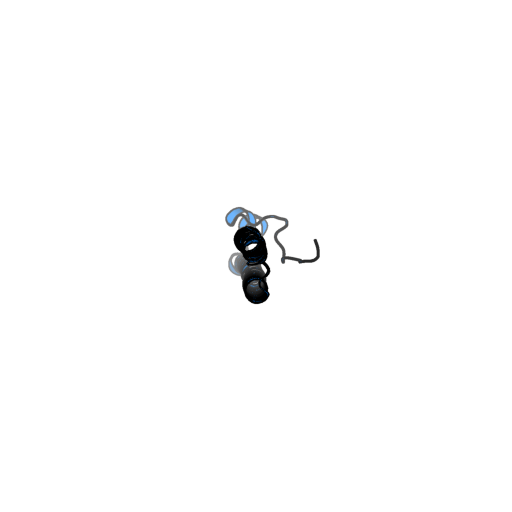HHHHHHHHHHHHHHHHHHHH---HHHHHHHHT--TT-----TT-

Mean predicted aligned error: 9.67 Å

pLDDT: mean 87.12, std 8.88, range [45.81, 96.06]

Sequence (88 aa):
MEIQENLMKLEQEKQQLHNELIRYKNYDPTNVEQLENECQKARTAIERWTDNVFQLRTWSKNRFQLDLSEVDKGFGIPNNFDYYNDDE

Organism: Euroglyphus maynei (NCBI:txid6958)

Solvent-accessible surface area (backbone atoms only — not comparable to full-atom values): 5182 Å² total; per-residue (Å²): 110,70,70,59,54,51,48,53,49,52,51,51,51,52,51,50,54,49,53,50,50,60,69,46,55,75,68,34,68,68,56,47,52,50,51,52,51,52,50,51,52,51,51,55,48,49,54,54,50,49,50,50,51,54,50,50,53,52,47,44,30,72,75,67,70,45,57,62,73,56,52,28,61,74,72,68,54,59,96,83,70,70,80,90,70,91,89,121

Radius of gyration: 27.52 Å; Cα contacts (8 Å, |Δi|>4): 23; chains: 1; bounding box: 61×21×71 Å

Foldseek 3Di:
DVVVVVVVVVVVVVVVVVVVCVVCVCVPPVNVVVVVVVVVVVLVVQVVVLVVVVVCLVCCCVVVVDDSVVVCVVVVPDPPDDRDDPPD